Protein AF-A0A6C0KBJ8-F1 (afdb_monomer)

Organism: NCBI:txid1070528

Radius of gyration: 14.43 Å; Cα contacts (8 Å, |Δ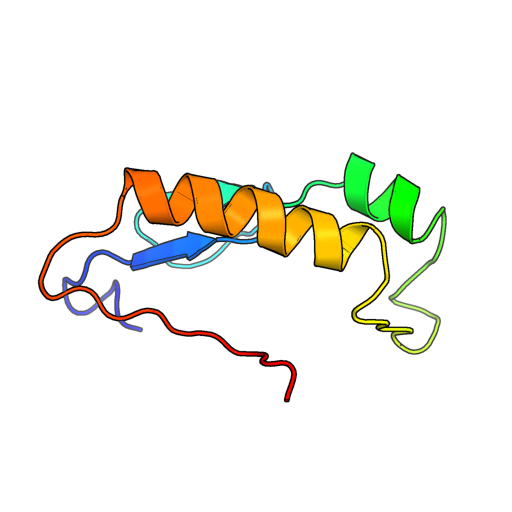i|>4): 78; chains: 1; bounding box: 30×25×35 Å

Structure (mmCIF, N/CA/C/O backbone):
data_AF-A0A6C0KBJ8-F1
#
_entry.id   AF-A0A6C0KBJ8-F1
#
loop_
_atom_site.group_PDB
_atom_site.id
_atom_site.type_symbol
_atom_site.label_atom_id
_atom_site.label_alt_id
_atom_site.label_comp_id
_atom_site.label_asym_id
_atom_site.label_entity_id
_atom_site.label_seq_id
_atom_site.pdbx_PDB_ins_code
_atom_site.Cartn_x
_atom_site.Cartn_y
_atom_site.Cartn_z
_atom_site.occupancy
_atom_site.B_iso_or_equiv
_atom_site.auth_seq_id
_atom_site.auth_comp_id
_atom_site.auth_asym_id
_atom_site.auth_atom_id
_atom_site.pdbx_PDB_model_num
ATOM 1 N N . MET A 1 1 ? -1.351 -13.608 11.791 1.00 70.88 1 MET A N 1
ATOM 2 C CA . MET A 1 1 ? -0.911 -13.521 13.219 1.00 70.88 1 MET A CA 1
ATOM 3 C C . MET A 1 1 ? -1.509 -12.347 14.034 1.00 70.88 1 MET A C 1
ATOM 5 O O . MET A 1 1 ? -1.499 -12.442 15.258 1.00 70.88 1 MET A O 1
ATOM 9 N N . LEU A 1 2 ? -2.113 -11.309 13.433 1.00 84.31 2 LEU A N 1
ATOM 10 C CA . LEU A 1 2 ? -3.078 -10.404 14.111 1.00 84.31 2 LEU A CA 1
ATOM 11 C C . LEU A 1 2 ? -4.522 -10.710 13.688 1.00 84.31 2 LEU A C 1
ATOM 13 O O . LEU A 1 2 ? -5.411 -10.790 14.528 1.00 84.31 2 LEU A O 1
ATOM 17 N N . HIS A 1 3 ? -4.708 -11.014 12.403 1.00 86.88 3 HIS A N 1
ATOM 18 C CA . HIS A 1 3 ? -5.992 -11.414 11.832 1.00 86.88 3 HIS A CA 1
ATOM 19 C C . HIS A 1 3 ? -6.635 -12.601 12.576 1.00 86.88 3 HIS A C 1
ATOM 21 O O . HIS A 1 3 ? -7.749 -12.495 13.074 1.00 86.88 3 HIS A O 1
ATOM 27 N N . ARG A 1 4 ? -5.883 -13.693 12.801 1.00 88.44 4 ARG A N 1
ATOM 28 C CA . ARG A 1 4 ? -6.346 -14.860 13.592 1.00 88.44 4 ARG A CA 1
ATOM 29 C C . ARG A 1 4 ? -6.747 -14.548 15.039 1.00 88.44 4 ARG A C 1
ATOM 31 O O . ARG A 1 4 ? -7.371 -15.384 15.677 1.00 88.44 4 ARG A O 1
ATOM 38 N N . ARG A 1 5 ? -6.347 -13.393 15.577 1.00 90.44 5 ARG A N 1
ATOM 39 C CA . ARG A 1 5 ? -6.690 -12.942 16.935 1.00 90.44 5 ARG A CA 1
ATOM 40 C C . ARG A 1 5 ? -7.922 -12.027 16.960 1.00 90.44 5 ARG A C 1
ATOM 42 O O . ARG A 1 5 ? -8.236 -11.485 18.009 1.00 90.44 5 ARG A O 1
ATOM 49 N N . GLY A 1 6 ? -8.612 -11.867 15.827 1.00 91.75 6 GLY A N 1
ATOM 50 C CA . GLY A 1 6 ? -9.838 -11.075 15.708 1.00 91.75 6 GLY A CA 1
ATOM 51 C C . GLY A 1 6 ? -9.619 -9.604 15.352 1.00 91.75 6 GLY A C 1
ATOM 52 O O . GLY A 1 6 ? -10.576 -8.837 15.363 1.00 91.75 6 GLY A O 1
ATOM 53 N N . HIS A 1 7 ? -8.389 -9.191 15.032 1.00 92.00 7 HIS A N 1
ATOM 54 C CA . HIS A 1 7 ? -8.125 -7.830 14.563 1.00 92.00 7 HIS A CA 1
ATOM 55 C C . HIS A 1 7 ? -8.390 -7.693 13.063 1.00 92.00 7 HIS A C 1
ATOM 57 O O . HIS A 1 7 ? -8.007 -8.564 12.278 1.00 92.00 7 HIS A O 1
ATOM 63 N N . THR A 1 8 ? -8.936 -6.548 12.661 1.00 94.38 8 THR A N 1
ATOM 64 C CA . THR A 1 8 ? -8.959 -6.125 11.259 1.00 94.38 8 THR A CA 1
ATOM 65 C C . THR A 1 8 ? -7.538 -5.812 10.806 1.00 94.38 8 THR A C 1
ATOM 67 O O . THR A 1 8 ? -6.860 -4.976 11.402 1.00 94.38 8 THR A O 1
ATOM 70 N N . VAL A 1 9 ? -7.073 -6.489 9.757 1.00 94.69 9 VAL A N 1
ATOM 71 C CA . VAL A 1 9 ? -5.744 -6.259 9.179 1.00 94.69 9 VAL A CA 1
ATOM 72 C C . VAL A 1 9 ? -5.925 -5.819 7.739 1.00 94.69 9 VAL A C 1
ATOM 74 O O . VAL A 1 9 ? -6.438 -6.584 6.930 1.00 94.69 9 VAL A O 1
ATOM 77 N N . ILE A 1 10 ? -5.484 -4.609 7.412 1.00 95.81 10 ILE A N 1
ATOM 78 C CA . ILE A 1 10 ? -5.476 -4.107 6.037 1.00 95.81 10 ILE A CA 1
ATOM 79 C C . ILE A 1 10 ? -4.029 -4.108 5.564 1.00 95.81 10 ILE A C 1
ATOM 81 O O . ILE A 1 10 ? -3.169 -3.468 6.175 1.00 95.81 10 ILE A O 1
ATOM 85 N N . HIS A 1 11 ? -3.755 -4.855 4.503 1.00 95.12 11 HIS A N 1
ATOM 86 C CA . HIS A 1 11 ? -2.447 -4.887 3.874 1.00 95.12 11 HIS A CA 1
ATOM 87 C C . HIS A 1 11 ? -2.403 -3.872 2.734 1.00 95.12 11 HIS A C 1
ATOM 89 O O . HIS A 1 11 ? -3.269 -3.880 1.868 1.00 95.12 11 HIS A O 1
ATOM 95 N N . TYR A 1 12 ? -1.391 -3.007 2.727 1.00 94.75 12 TYR A N 1
ATOM 96 C CA . TYR A 1 12 ? -1.144 -2.056 1.644 1.00 94.75 12 TYR A CA 1
ATOM 97 C C . TYR A 1 12 ? 0.134 -2.485 0.934 1.00 94.75 12 TYR A C 1
ATOM 99 O O . TYR A 1 12 ? 1.234 -2.272 1.444 1.00 94.75 12 TYR A O 1
ATOM 107 N N . GLY A 1 13 ? -0.013 -3.124 -0.220 1.00 92.81 13 GLY A N 1
ATOM 108 C CA . GLY A 1 13 ? 1.116 -3.706 -0.935 1.00 92.81 13 GLY A CA 1
ATOM 109 C C . GLY A 1 13 ? 0.810 -3.953 -2.399 1.00 92.81 13 GLY A C 1
ATOM 110 O O . GLY A 1 13 ? 0.161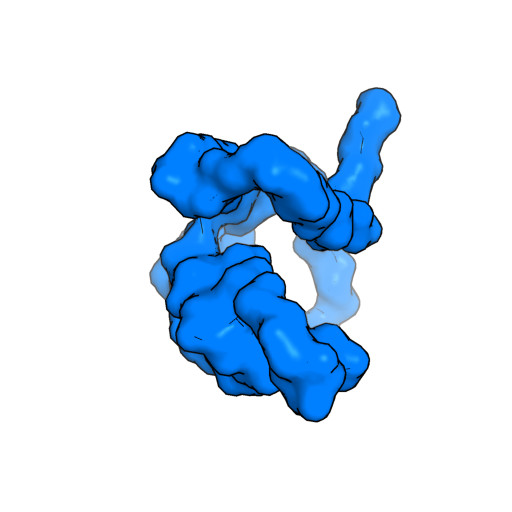 -3.137 -3.054 1.00 92.81 13 GLY A O 1
ATOM 111 N N . HIS A 1 14 ? 1.305 -5.071 -2.916 1.00 94.19 14 HIS A N 1
ATOM 112 C CA . HIS A 1 14 ? 1.078 -5.446 -4.302 1.00 94.19 14 HIS A CA 1
ATOM 113 C C . HIS A 1 14 ? -0.338 -6.004 -4.494 1.00 94.19 14 HIS A C 1
ATOM 115 O O . HIS A 1 14 ? -0.866 -6.703 -3.626 1.00 94.19 14 HIS A O 1
ATOM 121 N N . ALA A 1 15 ? -0.954 -5.720 -5.642 1.00 94.38 15 ALA A N 1
ATOM 122 C CA . ALA A 1 15 ? -2.296 -6.199 -5.975 1.00 94.38 15 ALA A CA 1
ATOM 123 C C . ALA A 1 15 ? -2.410 -7.733 -5.889 1.00 94.38 15 ALA A C 1
ATOM 125 O O . ALA A 1 15 ? -3.370 -8.248 -5.324 1.00 94.38 15 ALA A O 1
ATOM 126 N N . ASP A 1 16 ? -1.377 -8.443 -6.346 1.00 93.25 16 ASP A N 1
ATOM 127 C CA . ASP A 1 16 ? -1.310 -9.914 -6.324 1.00 93.25 16 ASP A CA 1
ATOM 128 C C . ASP A 1 16 ? -0.753 -10.495 -5.006 1.00 93.25 16 ASP A C 1
ATOM 130 O O . ASP A 1 16 ? -0.339 -11.653 -4.960 1.00 93.25 16 ASP A O 1
ATOM 134 N N . SER A 1 17 ? -0.655 -9.702 -3.933 1.00 92.06 17 SER A N 1
ATOM 135 C CA . SER A 1 17 ? -0.197 -10.213 -2.637 1.00 92.06 17 SER A CA 1
ATOM 136 C C . SER A 1 17 ? -1.203 -11.199 -2.039 1.00 92.06 17 SER A C 1
ATOM 138 O O . SER A 1 17 ? -2.313 -10.817 -1.676 1.00 92.06 17 SER A O 1
ATOM 140 N N . ASP A 1 18 ? -0.770 -12.447 -1.856 1.00 93.56 18 ASP A N 1
ATOM 141 C CA . ASP A 1 18 ? -1.481 -13.449 -1.060 1.00 93.56 18 ASP A CA 1
ATOM 142 C C . ASP A 1 18 ? -0.973 -13.406 0.388 1.00 93.56 18 ASP A C 1
ATOM 144 O O . ASP A 1 18 ? 0.098 -13.924 0.721 1.00 93.56 18 ASP A O 1
ATOM 148 N N . VAL A 1 19 ? -1.701 -12.684 1.240 1.00 90.06 19 VAL A N 1
ATOM 149 C CA . VAL A 1 19 ? -1.335 -12.445 2.639 1.00 90.06 19 VAL A CA 1
ATOM 150 C C . VAL A 1 19 ? -2.546 -12.595 3.551 1.00 90.06 19 VAL A C 1
ATOM 152 O O . VAL A 1 19 ? -3.663 -12.209 3.215 1.00 90.06 19 VAL A O 1
ATOM 155 N N . GLU A 1 20 ? -2.315 -13.115 4.756 1.00 92.62 20 GLU A N 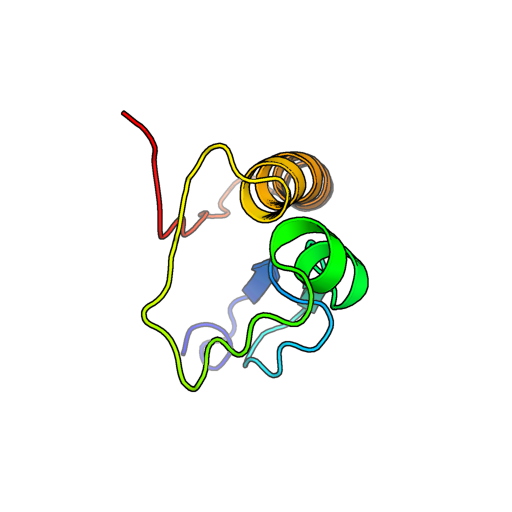1
ATOM 156 C CA . GLU A 1 20 ? -3.364 -13.274 5.764 1.00 92.62 20 GLU A CA 1
ATOM 157 C C . GLU A 1 20 ? -3.818 -11.909 6.316 1.00 92.62 20 GLU A C 1
ATOM 159 O O . GLU A 1 20 ? -3.257 -11.389 7.288 1.00 92.62 20 GLU A O 1
ATOM 164 N N . CYS A 1 21 ? -4.855 -11.345 5.701 1.00 93.00 21 CYS A N 1
ATOM 165 C CA . CYS A 1 21 ? -5.439 -10.052 6.037 1.00 93.00 21 CYS A CA 1
ATOM 166 C C . CYS A 1 21 ? -6.959 -10.041 5.796 1.00 93.00 21 CYS A C 1
ATOM 168 O O . CYS A 1 21 ? -7.518 -10.967 5.215 1.00 93.00 21 CYS A O 1
ATOM 170 N N . THR A 1 22 ? -7.621 -8.988 6.268 1.00 95.06 22 THR A N 1
ATOM 171 C CA . THR A 1 22 ? -9.043 -8.713 6.020 1.00 95.06 22 THR A CA 1
ATOM 172 C C . THR A 1 22 ? -9.254 -8.066 4.650 1.00 95.06 22 THR A C 1
ATOM 174 O O . THR A 1 22 ? -10.234 -8.358 3.975 1.00 95.06 22 THR A O 1
ATOM 177 N N . GLU A 1 23 ? -8.335 -7.192 4.236 1.00 94.50 23 GLU A N 1
ATOM 178 C CA . GLU A 1 23 ? -8.369 -6.499 2.947 1.00 94.50 23 GLU A CA 1
ATOM 179 C C . GLU A 1 23 ? -6.937 -6.344 2.421 1.00 94.50 23 GLU A C 1
ATOM 181 O O . GLU A 1 23 ? -6.067 -5.839 3.137 1.00 94.50 23 GLU A O 1
ATOM 186 N N . ASN A 1 24 ? -6.701 -6.748 1.168 1.00 95.88 24 ASN A N 1
ATOM 187 C CA . ASN A 1 24 ? -5.481 -6.417 0.437 1.00 95.88 24 ASN A CA 1
ATOM 188 C C . ASN A 1 24 ? -5.747 -5.216 -0.478 1.00 95.88 24 ASN A C 1
ATOM 190 O O . ASN A 1 24 ? -6.514 -5.305 -1.435 1.00 95.88 24 ASN A O 1
ATOM 194 N N . VAL A 1 25 ? -5.091 -4.098 -0.195 1.00 96.44 25 VAL A N 1
ATOM 195 C CA . VAL A 1 25 ? -5.128 -2.886 -1.005 1.00 96.44 25 VAL A CA 1
ATOM 196 C C . VAL A 1 25 ? -3.888 -2.861 -1.892 1.00 96.44 25 VAL A C 1
ATOM 198 O O . VAL A 1 25 ? -2.773 -2.599 -1.431 1.00 96.44 25 VAL A O 1
ATOM 201 N N . GLY A 1 26 ?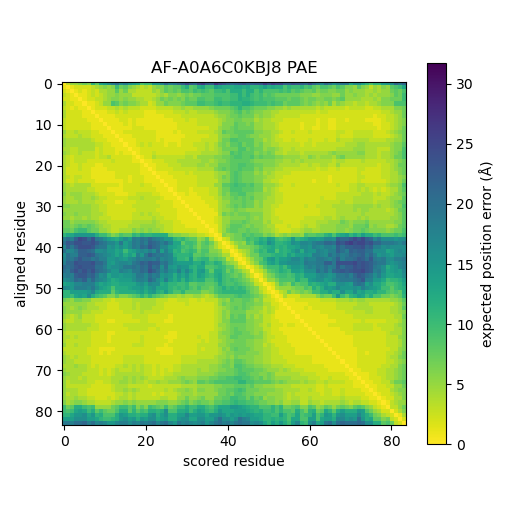 -4.098 -3.118 -3.184 1.00 95.00 26 GLY A N 1
ATOM 202 C CA . GLY A 1 26 ? -3.068 -3.035 -4.216 1.00 95.00 26 GLY A CA 1
ATOM 203 C C . GLY A 1 26 ? -2.658 -1.589 -4.487 1.00 95.00 26 GLY A C 1
ATOM 204 O O . GLY A 1 26 ? -3.250 -0.912 -5.323 1.00 95.00 26 GLY A O 1
ATOM 205 N N . VAL A 1 27 ? -1.645 -1.102 -3.774 1.00 94.25 27 VAL A N 1
ATOM 206 C CA . VAL A 1 27 ? -1.017 0.204 -4.028 1.00 94.25 27 VAL A CA 1
ATOM 207 C C . VAL A 1 27 ? 0.111 0.097 -5.055 1.00 94.25 27 VAL A C 1
ATOM 209 O O . VAL A 1 27 ? 0.479 1.099 -5.666 1.00 94.25 27 VAL A O 1
ATOM 212 N N . THR A 1 28 ? 0.618 -1.110 -5.305 1.00 92.38 28 THR A N 1
ATOM 213 C CA . THR A 1 28 ? 1.542 -1.427 -6.402 1.00 92.38 28 THR A CA 1
ATOM 214 C C . THR A 1 28 ? 0.992 -2.563 -7.260 1.00 92.38 28 THR A C 1
ATOM 216 O O . THR A 1 28 ? 0.136 -3.335 -6.825 1.00 92.38 28 THR A O 1
ATOM 219 N N . ASP A 1 29 ? 1.464 -2.649 -8.499 1.00 92.81 29 ASP A N 1
ATOM 220 C CA . ASP A 1 29 ? 1.018 -3.625 -9.490 1.00 92.81 29 ASP A CA 1
ATOM 221 C C . ASP A 1 29 ? 2.172 -3.998 -10.440 1.00 92.81 29 ASP A C 1
ATOM 223 O O . ASP A 1 29 ? 3.229 -3.354 -10.449 1.00 92.81 29 ASP A O 1
ATOM 227 N N . ASN A 1 30 ? 1.973 -5.043 -11.248 1.00 90.75 30 ASN A N 1
ATOM 228 C CA . ASN A 1 30 ? 3.001 -5.533 -12.167 1.00 90.75 30 ASN A CA 1
ATOM 229 C C . ASN A 1 30 ? 3.393 -4.486 -13.220 1.00 90.75 30 ASN A C 1
ATOM 231 O O . ASN A 1 30 ? 4.542 -4.472 -13.652 1.00 90.75 30 ASN A O 1
ATOM 235 N N . ALA A 1 31 ? 2.467 -3.613 -13.633 1.00 89.88 31 ALA A N 1
ATOM 236 C CA . ALA A 1 31 ? 2.749 -2.581 -14.626 1.00 89.88 31 ALA A CA 1
ATOM 237 C C . ALA A 1 31 ? 3.701 -1.522 -14.053 1.00 89.88 31 ALA A C 1
ATOM 239 O O . ALA A 1 31 ? 4.688 -1.175 -14.694 1.00 89.88 31 ALA A O 1
ATOM 240 N N . LEU A 1 32 ? 3.464 -1.089 -12.815 1.00 88.75 32 LEU A N 1
ATOM 241 C CA . LEU A 1 32 ? 4.326 -0.168 -12.084 1.00 88.75 32 LEU A CA 1
ATOM 242 C C . LEU A 1 32 ? 5.714 -0.766 -11.832 1.00 88.75 32 LEU A C 1
ATOM 244 O O . LEU A 1 32 ? 6.718 -0.075 -11.983 1.00 88.75 32 LEU A O 1
ATOM 248 N N . LEU A 1 33 ? 5.786 -2.044 -11.450 1.00 87.00 33 LEU A N 1
ATOM 249 C CA . LEU A 1 33 ? 7.070 -2.721 -11.254 1.00 87.00 33 LEU A CA 1
ATOM 250 C C . LEU A 1 33 ? 7.836 -2.875 -12.575 1.00 87.00 33 LEU A C 1
ATOM 252 O O . LEU A 1 33 ? 9.050 -2.677 -12.596 1.00 87.00 33 LEU A O 1
ATOM 256 N N . LEU A 1 34 ? 7.137 -3.177 -13.674 1.00 86.69 34 LEU A N 1
ATOM 257 C CA . LEU A 1 34 ? 7.718 -3.235 -15.015 1.00 86.69 34 LEU A CA 1
ATOM 258 C C . LEU A 1 34 ? 8.204 -1.857 -15.482 1.00 86.69 34 LEU A C 1
ATOM 260 O O . LEU A 1 34 ? 9.249 -1.771 -16.114 1.00 86.69 34 LEU A O 1
ATOM 264 N N . GLU A 1 35 ? 7.491 -0.779 -15.168 1.00 87.00 35 GLU A N 1
ATOM 265 C CA . GLU A 1 35 ? 7.918 0.584 -15.500 1.00 87.00 35 GLU A CA 1
ATOM 266 C C . GLU A 1 35 ? 9.138 1.014 -14.671 1.00 87.00 35 GLU A C 1
ATOM 268 O O . GLU A 1 35 ? 10.090 1.577 -15.207 1.00 87.00 35 GLU A O 1
ATOM 273 N N . ALA A 1 36 ? 9.142 0.707 -13.371 1.00 84.25 36 ALA A N 1
ATOM 274 C CA . ALA A 1 36 ? 10.217 1.095 -12.461 1.00 84.25 36 ALA A CA 1
ATOM 275 C C . ALA A 1 36 ? 11.513 0.304 -12.687 1.00 84.25 36 ALA A C 1
ATOM 277 O O . ALA A 1 36 ? 12.605 0.864 -12.587 1.00 84.25 36 ALA A O 1
ATOM 278 N N . TYR A 1 37 ? 11.399 -0.995 -12.972 1.00 80.12 37 TYR A N 1
ATOM 279 C CA . TYR A 1 37 ? 12.545 -1.903 -13.026 1.00 80.12 37 TYR A CA 1
ATOM 280 C C . TYR A 1 37 ? 12.770 -2.529 -14.410 1.00 80.12 37 TYR A C 1
ATOM 282 O O . TYR A 1 37 ? 13.808 -3.145 -14.635 1.00 80.12 37 TYR A O 1
ATOM 290 N N . GLY A 1 38 ? 11.861 -2.371 -15.374 1.00 79.50 38 GLY A N 1
ATOM 291 C CA . GLY A 1 38 ? 11.953 -3.020 -16.685 1.00 79.50 38 GLY A CA 1
ATOM 292 C C . GLY A 1 38 ? 11.791 -4.540 -16.596 1.00 79.50 38 GLY A C 1
ATOM 293 O O . GLY A 1 38 ? 11.183 -5.078 -15.673 1.00 79.50 38 GLY A O 1
ATOM 294 N N . SER A 1 39 ? 12.397 -5.275 -17.533 1.00 68.56 39 SER A N 1
ATOM 295 C CA . SER A 1 39 ? 12.451 -6.748 -17.519 1.00 68.56 39 SER A CA 1
ATOM 296 C C . SER A 1 39 ? 13.436 -7.312 -16.479 1.00 68.56 39 SER A C 1
ATOM 298 O O . SER A 1 39 ? 13.985 -8.404 -16.657 1.00 68.56 39 SER A O 1
ATOM 300 N N . TYR A 1 40 ? 13.739 -6.545 -15.431 1.00 63.91 40 TYR A N 1
ATOM 301 C CA . TYR A 1 40 ? 14.740 -6.889 -14.437 1.00 63.91 40 TYR A CA 1
ATOM 302 C C . TYR A 1 40 ? 14.297 -8.105 -13.626 1.00 63.91 40 TYR A C 1
ATOM 304 O O . TYR A 1 40 ? 13.275 -8.109 -12.938 1.00 63.91 40 TYR A O 1
ATOM 312 N N . ASN A 1 41 ? 15.087 -9.173 -13.722 1.00 63.56 41 ASN A N 1
ATOM 313 C CA . ASN A 1 41 ? 14.809 -10.415 -13.027 1.00 63.56 41 ASN A CA 1
ATOM 314 C C . ASN A 1 41 ? 15.365 -10.340 -11.601 1.00 63.56 41 ASN A C 1
ATOM 316 O O . ASN A 1 41 ? 16.489 -10.765 -11.334 1.00 63.56 41 ASN A O 1
ATOM 320 N N . TRP A 1 42 ? 14.550 -9.828 -10.680 1.00 63.19 42 TRP A N 1
ATOM 321 C CA . TRP A 1 42 ? 14.847 -9.733 -9.244 1.00 63.19 42 TRP A CA 1
ATOM 322 C C . TRP A 1 42 ? 15.225 -11.075 -8.587 1.00 63.19 42 TRP A C 1
ATOM 324 O O . TRP A 1 42 ? 15.763 -11.087 -7.485 1.00 63.19 42 TRP A O 1
ATOM 334 N N . ARG A 1 43 ? 14.957 -12.219 -9.243 1.00 63.19 43 ARG A N 1
ATOM 335 C CA . ARG A 1 43 ? 15.385 -13.552 -8.778 1.00 63.19 43 ARG A CA 1
ATOM 336 C C . ARG A 1 43 ? 16.842 -13.880 -9.109 1.00 63.19 43 ARG A C 1
ATOM 338 O O . ARG A 1 43 ? 17.376 -14.829 -8.544 1.00 63.19 43 ARG A O 1
ATOM 345 N N . LYS A 1 44 ? 17.452 -13.171 -10.063 1.00 62.62 44 LYS A N 1
ATOM 346 C CA . LYS A 1 44 ? 18.818 -13.429 -10.555 1.00 62.62 44 LYS A CA 1
ATOM 347 C C . LYS A 1 44 ? 19.811 -12.339 -10.166 1.00 62.62 44 LYS A C 1
ATOM 349 O O . LYS A 1 44 ? 20.990 -12.630 -10.022 1.00 62.62 44 LYS A O 1
ATOM 354 N N . GLU A 1 45 ? 19.335 -11.115 -9.977 1.00 61.50 45 GLU A N 1
ATOM 355 C CA . GLU A 1 45 ? 20.161 -9.946 -9.689 1.00 61.50 45 GLU A CA 1
ATOM 356 C C . GLU A 1 45 ? 19.843 -9.389 -8.290 1.00 61.50 45 GLU A C 1
ATOM 358 O O . GLU A 1 45 ? 18.700 -9.438 -7.836 1.00 61.50 45 GLU A O 1
ATOM 363 N N . PHE A 1 46 ? 20.853 -8.862 -7.590 1.00 57.00 46 PHE A N 1
ATOM 364 C CA . PHE A 1 46 ? 20.712 -8.305 -6.236 1.00 57.00 46 PHE A CA 1
ATOM 365 C C . PHE A 1 46 ? 19.745 -7.107 -6.216 1.00 57.00 46 PHE A C 1
ATOM 367 O O . PHE A 1 46 ? 19.906 -6.190 -7.016 1.00 57.00 46 PHE A O 1
ATOM 374 N N . PHE A 1 47 ? 18.797 -7.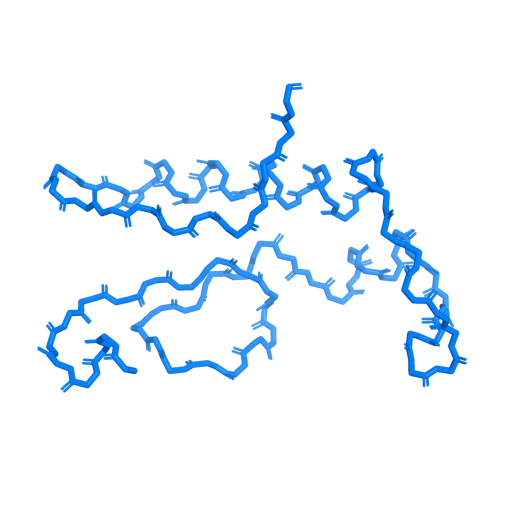072 -5.268 1.00 58.38 47 PHE A N 1
ATOM 375 C CA . PHE A 1 47 ? 17.788 -6.008 -5.125 1.00 58.38 47 PHE A CA 1
ATOM 376 C C . PHE A 1 47 ? 18.403 -4.593 -5.134 1.00 58.38 47 PHE A C 1
ATOM 378 O O . PHE A 1 47 ? 18.930 -4.117 -4.123 1.00 58.38 47 PHE A O 1
ATOM 385 N N . LYS A 1 48 ? 18.279 -3.884 -6.262 1.00 58.47 48 LYS A N 1
ATOM 386 C CA . LYS A 1 48 ? 18.558 -2.446 -6.357 1.00 58.47 48 LYS A CA 1
ATOM 387 C C . LYS A 1 48 ? 17.337 -1.677 -5.854 1.00 58.47 48 LYS A C 1
ATOM 389 O O . LYS A 1 48 ? 16.457 -1.343 -6.634 1.00 58.47 48 LYS A O 1
ATOM 394 N N . HIS A 1 49 ? 17.272 -1.433 -4.549 1.00 60.50 49 HIS A N 1
ATOM 395 C CA . HIS A 1 49 ? 16.259 -0.560 -3.960 1.00 60.50 49 HIS A CA 1
ATOM 396 C C . HIS A 1 49 ? 16.793 0.876 -3.930 1.00 60.50 49 HIS A C 1
ATOM 398 O O . HIS A 1 49 ? 17.880 1.131 -3.412 1.00 60.50 49 HIS A O 1
ATOM 404 N N . ASN A 1 50 ? 16.047 1.820 -4.500 1.00 66.31 50 ASN A N 1
ATOM 405 C CA . ASN A 1 50 ? 16.325 3.243 -4.359 1.00 66.31 50 ASN A CA 1
ATOM 406 C C . ASN A 1 50 ? 15.036 3.925 -3.904 1.00 66.31 50 ASN A C 1
ATOM 408 O O . ASN A 1 50 ? 14.032 3.870 -4.596 1.00 66.31 50 ASN A O 1
ATOM 412 N N . ASN A 1 51 ? 15.057 4.612 -2.763 1.00 63.44 51 ASN A N 1
ATOM 413 C CA . ASN A 1 51 ? 13.866 5.301 -2.251 1.00 63.44 51 ASN A CA 1
ATOM 414 C C . ASN A 1 51 ? 13.350 6.420 -3.187 1.00 63.44 51 ASN A C 1
ATOM 416 O O . ASN A 1 51 ? 12.223 6.893 -3.037 1.00 63.44 51 ASN A O 1
ATOM 420 N N . GLY A 1 52 ? 14.179 6.877 -4.130 1.00 68.38 52 GLY A N 1
ATOM 421 C CA . GLY A 1 52 ? 13.787 7.789 -5.205 1.00 68.38 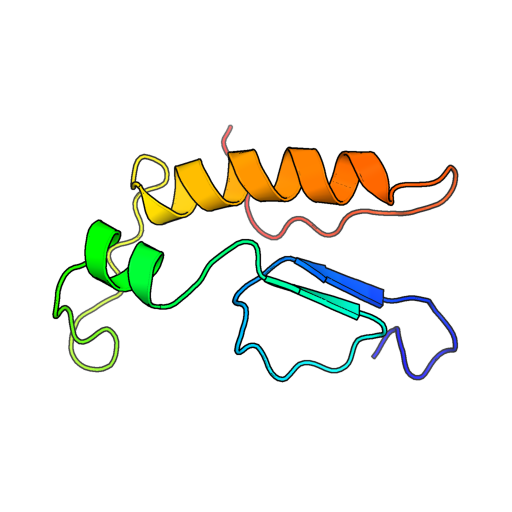52 GLY A CA 1
ATOM 422 C C . GLY A 1 52 ? 13.246 7.096 -6.458 1.00 68.38 52 GLY A C 1
ATOM 423 O O . GLY A 1 52 ? 12.961 7.786 -7.433 1.00 68.38 52 GLY A O 1
ATOM 424 N N . ASP A 1 53 ? 13.141 5.764 -6.478 1.00 80.94 53 ASP A N 1
ATOM 425 C CA . ASP A 1 53 ? 12.609 5.044 -7.631 1.00 80.94 53 ASP A CA 1
ATOM 426 C C . ASP A 1 53 ? 11.089 5.230 -7.783 1.00 80.94 53 ASP A C 1
ATOM 428 O O . ASP A 1 53 ? 10.360 5.604 -6.855 1.00 80.94 53 ASP A O 1
ATOM 432 N N . LEU A 1 54 ? 10.613 5.008 -9.010 1.00 86.75 54 LEU A N 1
ATOM 433 C CA . LEU A 1 54 ? 9.217 5.219 -9.377 1.00 86.75 54 LEU A CA 1
ATOM 434 C C . LEU A 1 54 ? 8.263 4.343 -8.553 1.00 86.75 54 LEU A C 1
ATOM 436 O O . LEU A 1 54 ? 7.180 4.805 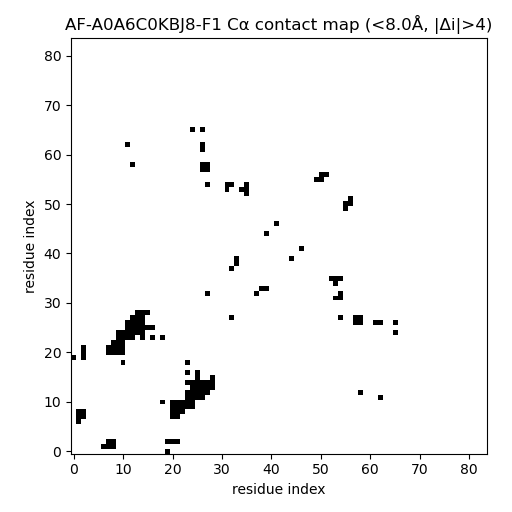-8.178 1.00 86.75 54 LEU A O 1
ATOM 440 N N . ALA A 1 55 ? 8.655 3.098 -8.265 1.00 87.31 55 ALA A N 1
ATOM 441 C CA . ALA A 1 55 ? 7.837 2.163 -7.505 1.00 87.31 55 ALA A CA 1
ATOM 442 C C . ALA A 1 55 ? 7.636 2.663 -6.070 1.00 87.31 55 ALA A C 1
ATOM 444 O O . ALA A 1 55 ? 6.506 2.687 -5.583 1.00 87.31 55 ALA A O 1
ATOM 445 N N . HIS A 1 56 ? 8.701 3.138 -5.424 1.00 86.50 56 HIS A N 1
ATOM 446 C CA . HIS A 1 56 ? 8.692 3.623 -4.047 1.00 86.50 56 HIS A CA 1
ATOM 447 C C . HIS A 1 56 ? 7.912 4.934 -3.905 1.00 86.50 56 HIS A C 1
ATOM 449 O O . HIS A 1 56 ? 7.058 5.067 -3.025 1.00 86.50 56 HIS A O 1
ATOM 455 N N . GLN A 1 57 ? 8.118 5.885 -4.823 1.00 89.62 57 GLN A N 1
ATOM 456 C CA . GLN A 1 57 ? 7.366 7.147 -4.847 1.00 89.62 57 GLN A CA 1
ATOM 457 C C . GLN A 1 57 ? 5.869 6.915 -5.096 1.00 89.62 57 GLN A C 1
ATOM 459 O O . GLN A 1 57 ? 5.009 7.514 -4.439 1.00 89.62 57 GLN A O 1
ATOM 464 N N . THR A 1 58 ? 5.541 6.007 -6.018 1.00 91.62 58 THR A N 1
ATOM 465 C CA . THR A 1 58 ? 4.150 5.665 -6.332 1.00 91.62 58 THR A CA 1
ATOM 466 C C . THR A 1 58 ? 3.491 4.908 -5.185 1.00 91.62 58 THR A C 1
ATOM 468 O O . THR A 1 58 ? 2.344 5.217 -4.847 1.00 91.62 58 THR A O 1
ATOM 471 N N . PHE A 1 59 ? 4.219 3.992 -4.536 1.00 91.88 59 PHE A N 1
ATOM 472 C CA . PHE A 1 59 ? 3.774 3.315 -3.323 1.00 91.88 59 PHE A CA 1
ATOM 473 C C . PHE A 1 59 ? 3.392 4.338 -2.253 1.00 91.88 59 PHE A C 1
ATOM 475 O O . PHE A 1 59 ? 2.258 4.309 -1.783 1.00 91.88 59 PHE A O 1
ATOM 482 N N . TYR A 1 60 ? 4.271 5.293 -1.921 1.00 90.19 60 TYR A N 1
ATOM 483 C CA . TYR A 1 60 ? 3.963 6.305 -0.907 1.00 90.19 60 TYR A CA 1
ATOM 484 C C . TYR A 1 60 ? 2.741 7.141 -1.270 1.00 90.19 60 TYR A C 1
ATOM 486 O O . TYR A 1 60 ? 1.826 7.278 -0.456 1.00 90.19 60 TYR A O 1
ATOM 494 N N . LYS A 1 61 ? 2.680 7.664 -2.498 1.00 93.00 61 LYS A N 1
ATOM 495 C CA . LYS A 1 61 ? 1.565 8.511 -2.935 1.00 93.00 61 LYS A CA 1
ATOM 496 C C . LYS A 1 61 ? 0.224 7.776 -2.857 1.00 93.00 61 LYS A C 1
ATOM 498 O O . LYS A 1 61 ? -0.747 8.336 -2.350 1.00 93.00 61 LYS A O 1
ATOM 503 N N . ARG A 1 62 ? 0.162 6.531 -3.340 1.00 95.06 62 ARG A N 1
ATOM 504 C CA . ARG A 1 62 ? -1.063 5.717 -3.321 1.00 95.06 62 ARG A CA 1
ATOM 505 C C . ARG A 1 62 ? -1.405 5.258 -1.901 1.00 95.06 62 ARG A C 1
ATOM 507 O O . ARG A 1 62 ? -2.548 5.417 -1.482 1.00 95.06 62 ARG A O 1
ATOM 514 N N . ALA A 1 63 ? -0.427 4.783 -1.130 1.00 94.12 63 ALA A N 1
ATOM 515 C CA . ALA A 1 63 ? -0.636 4.326 0.243 1.00 94.12 63 ALA A CA 1
ATOM 516 C C . ALA A 1 63 ? -1.143 5.446 1.159 1.00 94.12 63 ALA A C 1
ATOM 518 O O . ALA A 1 63 ? -2.083 5.220 1.911 1.00 94.12 63 ALA A O 1
ATOM 519 N N . ILE A 1 64 ? -0.602 6.667 1.064 1.00 9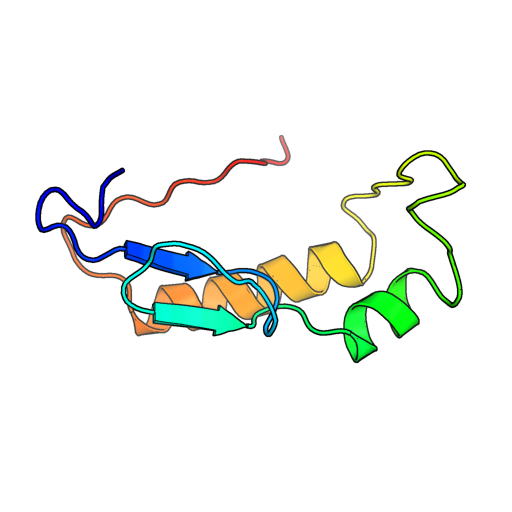4.00 64 ILE A N 1
ATOM 520 C CA . ILE A 1 64 ? -1.083 7.817 1.852 1.00 94.00 64 ILE A CA 1
ATOM 521 C C . ILE A 1 64 ? -2.570 8.085 1.587 1.00 94.00 64 ILE A C 1
ATOM 523 O O . ILE A 1 64 ? -3.337 8.299 2.528 1.00 94.00 64 ILE A O 1
ATOM 527 N N . VAL A 1 65 ? -2.988 8.046 0.319 1.00 96.75 65 VAL A N 1
ATOM 528 C CA . VAL A 1 65 ? -4.389 8.252 -0.071 1.00 96.75 65 VAL A CA 1
ATOM 529 C C . VAL A 1 65 ? -5.272 7.121 0.455 1.00 96.75 65 VAL A C 1
ATOM 531 O O . VAL A 1 65 ? -6.299 7.386 1.078 1.00 96.75 65 VAL A O 1
ATOM 534 N N . GLU A 1 66 ? -4.877 5.866 0.245 1.00 96.69 66 GLU A N 1
ATOM 535 C CA . GLU A 1 66 ? -5.688 4.708 0.632 1.00 96.69 66 GLU A CA 1
ATOM 536 C C . GLU A 1 66 ? -5.790 4.526 2.151 1.00 96.69 66 GLU A C 1
ATOM 538 O O . GLU A 1 66 ? -6.877 4.233 2.657 1.00 96.69 66 GLU A O 1
ATOM 543 N N . VAL A 1 67 ? -4.703 4.777 2.885 1.00 95.44 67 VAL A N 1
ATOM 544 C CA . VAL A 1 67 ? -4.706 4.842 4.352 1.00 95.44 67 VAL A CA 1
ATOM 545 C C . VAL A 1 67 ? -5.587 5.996 4.820 1.00 95.44 67 VAL A C 1
ATOM 547 O O . VAL A 1 67 ? -6.374 5.830 5.748 1.00 95.44 67 VAL A O 1
ATOM 550 N N . GLY A 1 68 ? -5.510 7.160 4.167 1.00 95.50 68 GLY A N 1
ATOM 551 C CA . GLY A 1 68 ? -6.334 8.325 4.490 1.00 95.50 68 GLY A CA 1
ATOM 552 C C . GLY A 1 68 ? -7.840 8.056 4.424 1.00 95.50 68 GLY A C 1
ATOM 553 O O . GLY A 1 68 ? -8.580 8.616 5.227 1.00 95.50 68 GLY A O 1
ATOM 554 N N . LYS A 1 69 ? -8.278 7.170 3.521 1.00 96.12 69 LYS A N 1
ATOM 555 C CA . LYS A 1 69 ? -9.686 6.762 3.376 1.00 96.12 69 LYS A CA 1
ATOM 556 C C . LYS A 1 69 ? -10.168 5.811 4.476 1.00 96.12 69 LYS A C 1
ATOM 558 O O . LYS A 1 69 ? -11.361 5.787 4.757 1.00 96.12 69 LYS A O 1
ATOM 563 N N . ARG A 1 70 ? -9.271 5.003 5.052 1.00 95.19 70 ARG A N 1
ATOM 564 C CA . ARG A 1 70 ? -9.629 3.875 5.935 1.00 95.19 70 ARG A CA 1
ATOM 565 C C . ARG A 1 70 ? -9.259 4.077 7.396 1.00 95.19 70 ARG A C 1
ATOM 567 O O . ARG A 1 70 ? -9.879 3.447 8.244 1.00 95.19 70 ARG A O 1
ATOM 574 N N . LYS A 1 71 ? -8.260 4.914 7.689 1.00 94.50 71 LYS A N 1
ATOM 575 C CA . LYS A 1 71 ? -7.740 5.097 9.048 1.00 94.50 71 LYS A CA 1
ATOM 576 C C . LYS A 1 71 ? -8.820 5.601 10.005 1.00 94.50 71 LYS A C 1
ATOM 578 O O . LYS A 1 71 ? -9.564 6.531 9.690 1.00 94.50 71 LYS A O 1
ATOM 583 N N . GLN A 1 72 ? -8.834 5.042 11.204 1.00 94.75 72 GLN A N 1
ATOM 584 C CA . GLN A 1 72 ? -9.731 5.416 12.288 1.00 94.75 72 GLN A CA 1
ATOM 585 C C . GLN A 1 72 ? -8.946 5.700 13.569 1.00 94.75 72 GLN A C 1
ATOM 587 O O . GLN A 1 72 ? -7.770 5.361 13.723 1.00 94.75 72 GLN A O 1
ATOM 592 N N . LYS A 1 73 ? -9.600 6.377 14.515 1.00 95.44 73 LYS A N 1
ATOM 593 C CA . LYS A 1 73 ? -9.012 6.623 15.832 1.00 95.44 73 LYS A CA 1
ATOM 594 C C . LYS A 1 73 ? -8.821 5.284 16.551 1.00 95.44 73 LYS A C 1
ATOM 596 O O . LYS A 1 73 ? -9.794 4.577 16.774 1.00 95.44 73 LYS A O 1
ATOM 601 N N . GLY A 1 74 ? -7.592 4.999 16.978 1.00 91.62 74 GLY A N 1
ATOM 602 C CA . GLY A 1 74 ? -7.237 3.750 17.662 1.00 91.62 74 GLY A CA 1
ATOM 603 C C . GLY A 1 74 ? -6.517 2.737 16.771 1.00 91.62 74 GLY A C 1
ATOM 604 O O . GLY A 1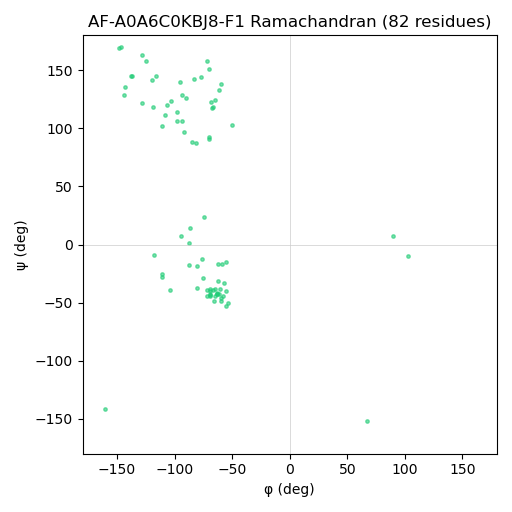 74 ? -5.958 1.778 17.297 1.00 91.62 74 GLY A O 1
ATOM 605 N N . ASP A 1 75 ? -6.458 2.983 15.460 1.00 94.25 75 ASP A N 1
ATOM 606 C CA . ASP A 1 75 ? -5.634 2.191 14.552 1.00 94.25 75 ASP A CA 1
ATOM 607 C C . ASP A 1 75 ? -4.143 2.468 14.782 1.00 94.25 75 ASP A C 1
ATOM 609 O O . ASP A 1 75 ? -3.737 3.581 15.131 1.00 94.25 75 ASP A O 1
ATOM 613 N N . PHE A 1 76 ? -3.310 1.464 14.512 1.00 92.31 76 PHE A N 1
ATOM 614 C CA . PHE A 1 76 ? -1.862 1.615 14.429 1.00 92.31 76 PHE A CA 1
ATOM 615 C C . PHE A 1 76 ? -1.375 1.223 13.034 1.00 92.31 76 PHE A C 1
ATOM 617 O O . PHE A 1 76 ? -1.865 0.277 12.421 1.00 92.31 76 PHE A O 1
ATOM 624 N N . LEU A 1 77 ? -0.392 1.968 12.531 1.00 91.75 77 LEU A N 1
ATOM 625 C CA . LEU A 1 77 ? 0.238 1.727 11.237 1.00 91.75 77 LEU A CA 1
ATOM 626 C C . LEU A 1 77 ? 1.598 1.074 11.459 1.00 91.75 77 LEU A C 1
ATOM 628 O O . LEU A 1 77 ? 2.452 1.629 12.149 1.00 91.75 77 LEU A O 1
ATOM 632 N N . LEU A 1 78 ? 1.805 -0.092 10.849 1.00 89.94 78 LEU A N 1
ATOM 633 C CA . LEU A 1 78 ? 3.106 -0.750 10.821 1.00 89.94 78 LEU A CA 1
ATOM 634 C C . LEU A 1 78 ? 3.845 -0.349 9.543 1.00 89.94 78 LEU A C 1
ATOM 636 O O . LEU A 1 78 ? 3.506 -0.801 8.452 1.00 89.94 78 LEU A O 1
ATOM 640 N N . LEU A 1 79 ? 4.853 0.507 9.689 1.00 86.00 79 LEU A N 1
ATOM 641 C CA . LEU A 1 79 ? 5.681 0.987 8.586 1.00 86.00 79 LEU A CA 1
ATOM 642 C C . LEU A 1 79 ? 7.069 0.354 8.704 1.00 86.00 79 LEU A C 1
ATOM 644 O O . LEU A 1 79 ? 7.815 0.656 9.630 1.00 86.00 79 LEU A O 1
ATOM 648 N N . PHE A 1 80 ? 7.410 -0.542 7.776 1.00 70.62 80 PHE A N 1
ATOM 649 C CA . PHE A 1 80 ? 8.686 -1.272 7.797 1.00 70.62 80 PHE A CA 1
ATOM 650 C C . PHE A 1 80 ? 9.889 -0.426 7.349 1.00 70.62 80 PHE A C 1
ATOM 652 O O . PHE A 1 80 ? 11.028 -0.839 7.549 1.00 70.62 80 PHE A O 1
ATOM 659 N N . TRP A 1 81 ? 9.646 0.748 6.757 1.00 66.56 81 TRP A N 1
ATOM 660 C CA . TRP A 1 81 ? 10.673 1.600 6.158 1.00 66.56 81 TRP A CA 1
ATOM 661 C C . TRP A 1 81 ? 10.355 3.078 6.396 1.00 66.56 81 TRP A C 1
ATOM 663 O O . TRP A 1 81 ? 9.219 3.510 6.201 1.00 66.56 81 TRP A O 1
ATOM 673 N N . GLY A 1 82 ? 11.367 3.853 6.786 1.00 61.47 82 GLY A N 1
ATOM 674 C CA . GLY A 1 82 ? 11.282 5.299 6.976 1.00 61.47 82 GLY A CA 1
ATOM 675 C C . GLY A 1 82 ? 12.518 5.986 6.407 1.00 61.47 82 GLY A C 1
ATOM 676 O O . GLY A 1 82 ? 13.616 5.431 6.451 1.00 61.47 82 GLY A O 1
ATOM 677 N N . GLN A 1 83 ? 12.337 7.182 5.853 1.00 62.62 83 GLN A N 1
ATOM 678 C CA . GLN A 1 83 ? 13.446 8.058 5.482 1.00 62.62 83 GLN A CA 1
ATOM 679 C C . GLN A 1 83 ? 13.686 9.049 6.623 1.00 62.62 83 GLN A C 1
ATOM 681 O O . GLN A 1 83 ? 12.727 9.491 7.258 1.00 62.62 83 GLN A O 1
ATOM 686 N N . ARG A 1 84 ? 14.959 9.318 6.922 1.00 49.34 84 ARG A N 1
ATOM 687 C CA . ARG A 1 84 ? 15.371 10.241 7.982 1.00 49.34 84 ARG A CA 1
ATOM 688 C C . ARG A 1 84 ? 15.268 11.690 7.525 1.00 49.34 84 ARG A C 1
ATOM 690 O O . ARG A 1 84 ? 15.555 11.930 6.333 1.00 49.34 84 ARG A O 1
#

Foldseek 3Di:
DVVVVVDAAEDQDAPPDDDPHPYYHHLDYPVQVCVQQNPDDCVVDPDPDDCPTSRNVSSVVSVVVVCVVDDDPPDDDDDPDDDD

Solvent-accessible surface area (backbone atoms only — not comparable to full-atom values): 5484 Å² total; per-residue (Å²): 122,54,38,86,73,76,44,88,30,75,43,81,39,47,57,87,62,89,68,89,50,75,40,78,43,52,44,40,46,72,67,50,48,38,70,54,55,46,92,62,56,70,92,81,45,82,84,85,82,51,84,85,35,62,48,49,49,44,33,51,60,41,42,55,54,57,46,67,76,67,68,55,94,88,69,85,83,90,73,96,75,83,86,133

Secondary structure (DSSP, 8-state):
--GGGT---EEEEETT---SSSEEEEEE-HHHHHHHHTT--TTTS-----TTSHHHHHHHHHHHHHHHHH--TT-----S----

pLDDT: mean 84.79, std 12.9, range [49.34, 96.75]

Sequence (84 aa):
MLHRRGHTVIHYGHADSDVECTENVGVTDNALLLEAYGSYNWRKEFFKHNNGDLAHQTFYKRAIVEVGKRKQKGDFLLLFWGQR

Mean predicted aligned error: 6.19 Å